Protein 6IDO (pdb70)

Foldseek 3Di:
DQALLVVLVPDDVLLSQLLCCQLVHDPHGHDQLCVSCVVVVHHSVVSVVSPVCSLQVSLVVVPPPPVVVRPAVPQRSRNVSVVSSD/DFLLVLCVVDDPCLVVLLCQCLVPPPHHHDQLVVSCVVPPHHSVVSVVSPVCSLQVSVVVVPCVDAHSSRVSVVVSD

Structure (mmCIF, N/CA/C/O backbone):
data_6IDO
#
_entry.id   6IDO
#
_cell.length_a   154.540
_cell.length_b   154.540
_cell.length_c   144.960
_cell.angle_alpha   90.00
_cell.angle_beta   90.00
_cell.angle_gamma   90.00
#
_symmetry.space_group_name_H-M   'I 4 2 2'
#
loop_
_entity.id
_entity.type
_entity.pdbx_description
1 polymer 'RNA polymerase sigma factor RpoS,RNA polymerase beta-flap-tip-helix'
2 polymer "DNA (5'-D(P*GP*AP*TP*TP*TP*GP*TP*CP*AP*AP*GP*TP*GP*GP*C)-3')"
3 polymer "DNA (5'-D(P*CP*CP*AP*CP*TP*TP*GP*AP*CP*AP*AP*AP*TP*CP*G)-3')"
#
loop_
_atom_site.group_PDB
_atom_site.id
_atom_site.type_symbol
_atom_site.label_atom_id
_atom_site.label_alt_id
_atom_site.label_comp_id
_atom_site.label_asym_id
_atom_site.label_entity_id
_atom_site.label_seq_id
_atom_site.pdbx_PDB_ins_code
_atom_site.Cartn_x
_atom_site.Cartn_y
_atom_site.Cartn_z
_atom_site.occupancy
_atom_site.B_iso_or_equiv
_atom_site.auth_seq_id
_atom_site.auth_comp_id
_atom_site.auth_asym_id
_atom_site.auth_atom_id
_atom_site.pdbx_PDB_model_num
ATOM 1 N N . LYS A 1 16 ? 33.849 -5.529 -11.383 1.00 95.17 16 LYS A N 1
ATOM 2 C CA . LYS A 1 16 ? 32.956 -4.417 -11.670 1.00 96.36 16 LYS A CA 1
ATOM 3 C C . LYS A 1 16 ? 33.575 -3.511 -12.728 1.00 99.11 16 LYS A C 1
ATOM 4 O O . LYS A 1 16 ? 33.117 -2.390 -12.948 1.00 98.14 16 LYS A O 1
ATOM 10 N N . GLN A 1 17 ? 34.619 -4.013 -13.389 1.00 101.92 17 GLN A N 1
ATOM 11 C CA . GLN A 1 17 ? 35.392 -3.221 -14.333 1.00 101.62 17 GLN A CA 1
ATOM 12 C C . GLN A 1 17 ? 35.245 -3.673 -15.781 1.00 99.00 17 GLN A C 1
ATOM 13 O O . GLN A 1 17 ? 35.704 -2.958 -16.681 1.00 102.23 17 GLN A O 1
ATOM 19 N N . SER A 1 18 ? 34.623 -4.825 -16.036 1.00 93.14 18 SER A N 1
ATOM 20 C CA . SER A 1 18 ? 34.460 -5.323 -17.395 1.00 81.58 18 SER A CA 1
ATOM 21 C C . SER A 1 18 ? 33.103 -6.003 -17.530 1.00 69.01 18 SER A C 1
ATOM 22 O O . SER A 1 18 ? 32.403 -6.250 -16.545 1.00 73.12 18 SER A O 1
ATOM 25 N N . ILE A 1 19 ? 32.745 -6.310 -18.778 1.00 57.01 19 ILE A N 1
ATOM 26 C CA . ILE A 1 19 ? 31.439 -6.899 -19.059 1.00 51.80 19 ILE A CA 1
ATOM 27 C C . ILE A 1 19 ? 31.431 -8.367 -18.665 1.00 57.60 19 ILE A C 1
ATOM 28 O O . ILE A 1 19 ? 30.444 -8.874 -18.117 1.00 59.94 19 ILE A O 1
ATOM 33 N N . VAL A 1 20 ? 32.531 -9.064 -18.947 1.00 58.72 20 VAL A N 1
ATOM 34 C CA . VAL A 1 20 ? 32.702 -10.497 -18.739 1.00 56.82 20 VAL A CA 1
ATOM 35 C C . VAL A 1 20 ? 32.238 -10.897 -17.345 1.00 55.53 20 VAL A C 1
ATOM 36 O O . VAL A 1 20 ? 31.686 -11.986 -17.149 1.00 51.78 20 VAL A O 1
ATOM 40 N N . LYS A 1 21 ? 32.455 -10.014 -16.369 1.00 56.70 21 LYS A N 1
ATOM 41 C CA . LYS A 1 21 ? 32.009 -10.287 -15.007 1.00 61.57 21 LYS A CA 1
ATOM 42 C C . LYS A 1 21 ? 30.498 -10.479 -14.949 1.00 60.29 21 LYS A C 1
ATOM 43 O O . LYS A 1 21 ? 30.006 -11.446 -14.355 1.00 56.09 21 LYS A O 1
ATOM 49 N N . TRP A 1 22 ? 29.740 -9.571 -15.570 1.00 64.66 22 TRP A N 1
ATOM 50 C CA . TRP A 1 22 ? 28.287 -9.683 -15.550 1.00 69.41 22 TRP A CA 1
ATOM 51 C C . TRP A 1 22 ? 27.772 -10.796 -16.447 1.00 65.68 22 TRP A C 1
ATOM 52 O O . TRP A 1 22 ? 26.577 -11.108 -16.396 1.00 66.97 22 TRP A O 1
ATOM 63 N N . LEU A 1 23 ? 28.640 -11.394 -17.262 1.00 54.98 23 LEU A N 1
ATOM 64 C CA . LEU A 1 23 ? 28.260 -12.568 -18.033 1.00 43.91 23 LEU A CA 1
ATOM 65 C C . LEU A 1 23 ? 27.894 -13.744 -17.140 1.00 47.97 23 LEU A C 1
ATOM 66 O O . LEU A 1 23 ? 27.174 -14.644 -17.582 1.00 44.33 23 LEU A O 1
ATOM 71 N N . PHE A 1 24 ? 28.362 -13.750 -15.889 1.00 54.39 24 PHE A N 1
ATOM 72 C CA . PHE A 1 24 ? 28.135 -14.832 -14.942 1.00 62.88 24 PHE A CA 1
ATOM 73 C C . PHE A 1 24 ? 26.794 -14.732 -14.219 1.00 61.10 24 PHE A C 1
ATOM 74 O O . PHE A 1 24 ? 26.643 -15.287 -13.122 1.00 58.37 24 PHE A O 1
ATOM 82 N N . GLU A 1 25 ? 25.813 -14.045 -14.804 1.00 56.35 25 GLU A N 1
ATOM 83 C CA . GLU A 1 25 ? 24.484 -13.925 -14.219 1.00 62.98 25 GLU A CA 1
ATOM 84 C C . GLU A 1 25 ? 23.430 -14.667 -15.032 1.00 63.10 25 GLU A C 1
ATOM 85 O O . GLU A 1 25 ? 22.230 -14.469 -14.812 1.00 61.30 25 GLU A O 1
ATOM 91 N N . LEU A 1 26 ? 23.844 -15.514 -15.968 1.00 61.32 26 LEU A N 1
ATOM 92 C CA . LEU A 1 26 ? 22.915 -16.245 -16.811 1.00 57.48 26 LEU A CA 1
ATOM 93 C C . LEU A 1 26 ? 23.204 -17.734 -16.718 1.00 59.50 26 LEU A C 1
ATOM 94 O O . LEU A 1 26 ? 24.259 -18.156 -16.236 1.00 63.54 26 LEU A O 1
ATOM 99 N N . ASN A 1 27 ? 22.247 -18.529 -17.196 1.00 51.48 27 ASN A N 1
ATOM 100 C CA . ASN A 1 27 ? 22.426 -19.970 -17.305 1.00 48.48 27 ASN A CA 1
ATOM 101 C C . ASN A 1 27 ? 23.635 -20.293 -18.173 1.00 44.22 27 ASN A C 1
ATOM 102 O O . ASN A 1 27 ? 24.098 -19.445 -18.944 1.00 42.03 27 ASN A O 1
ATOM 107 N N . ALA A 1 28 ? 24.150 -21.518 -18.059 1.00 39.39 28 ALA A N 1
ATOM 108 C CA . ALA A 1 28 ? 25.350 -21.878 -18.805 1.00 38.60 28 ALA A CA 1
ATOM 109 C C . ALA A 1 28 ? 25.131 -21.774 -20.307 1.00 36.83 28 ALA A C 1
ATOM 110 O O . ALA A 1 28 ? 26.086 -21.554 -21.060 1.00 44.96 28 ALA A O 1
ATOM 112 N N . LYS A 1 29 ? 23.886 -21.902 -20.764 1.00 26.64 29 LYS A N 1
ATOM 113 C CA . LYS A 1 29 ? 23.637 -21.872 -22.200 1.00 26.95 29 LYS A CA 1
ATOM 114 C C . LYS A 1 29 ? 23.778 -20.459 -22.755 1.00 27.16 29 LYS A C 1
ATOM 115 O O . LYS A 1 29 ? 24.510 -20.237 -23.725 1.00 38.44 29 LYS A O 1
ATOM 121 N N . GLN A 1 30 ? 23.106 -19.482 -22.144 1.00 25.03 30 GLN A N 1
ATOM 122 C CA . GLN A 1 30 ? 23.317 -18.109 -22.587 1.00 25.06 30 GLN A CA 1
ATOM 123 C C . GLN A 1 30 ? 24.725 -17.614 -22.276 1.00 25.09 30 GLN A C 1
ATOM 124 O O . GLN A 1 30 ? 25.175 -16.640 -22.887 1.00 25.07 30 GLN A O 1
ATOM 130 N N . ARG A 1 31 ? 25.433 -18.260 -21.349 1.00 25.14 31 ARG A N 1
ATOM 131 C CA . ARG A 1 31 ? 26.840 -17.936 -21.143 1.00 25.14 31 ARG A CA 1
ATOM 132 C C . ARG A 1 31 ? 27.710 -18.582 -22.214 1.00 24.95 31 ARG A C 1
ATOM 133 O O . ARG A 1 31 ? 28.526 -17.907 -22.853 1.00 28.79 31 ARG A O 1
ATOM 141 N N . GLU A 1 32 ? 27.547 -19.892 -22.418 1.00 24.84 32 GLU A N 1
ATOM 142 C CA . GLU A 1 32 ? 28.360 -20.608 -23.394 1.00 24.65 32 GLU A CA 1
ATOM 143 C C . GLU A 1 32 ? 28.149 -20.052 -24.795 1.00 30.55 32 GLU A C 1
ATOM 144 O O . GLU A 1 32 ? 29.113 -19.828 -25.534 1.00 37.59 32 GLU A O 1
ATOM 150 N N . VAL A 1 33 ? 26.890 -19.818 -25.176 1.00 24.53 33 VAL A N 1
ATOM 151 C CA . VAL A 1 33 ? 26.603 -19.301 -26.512 1.00 24.42 33 VAL A CA 1
ATOM 152 C C . VAL A 1 33 ? 27.250 -17.940 -26.707 1.00 29.43 33 VAL A C 1
ATOM 153 O O . VAL A 1 33 ? 27.863 -17.671 -27.747 1.00 36.11 33 VAL A O 1
ATOM 157 N N . LEU A 1 34 ? 27.145 -17.066 -25.708 1.00 24.65 34 LEU A N 1
ATOM 158 C CA . LEU A 1 34 ? 27.745 -15.742 -25.820 1.00 24.71 34 LEU A CA 1
ATOM 159 C C . LEU A 1 34 ? 29.264 -15.823 -25.912 1.00 28.34 34 LEU A C 1
ATOM 160 O O . LEU A 1 34 ? 29.871 -15.267 -26.834 1.00 26.13 34 LEU A O 1
ATOM 165 N N . ALA A 1 35 ? 29.897 -16.515 -24.961 1.00 24.71 35 ALA A N 1
ATOM 166 C CA . ALA A 1 35 ? 31.355 -16.588 -24.953 1.00 24.67 35 ALA A CA 1
ATOM 167 C C . ALA A 1 35 ? 31.878 -17.273 -26.209 1.00 31.12 35 ALA A C 1
ATOM 168 O O . ALA A 1 35 ? 32.858 -16.823 -26.812 1.00 29.85 35 ALA A O 1
ATOM 170 N N . ARG A 1 36 ? 31.230 -18.364 -26.622 1.00 24.35 36 ARG A N 1
ATOM 171 C CA . ARG A 1 36 ? 31.672 -19.072 -27.818 1.00 24.15 36 ARG A CA 1
ATOM 172 C C . ARG A 1 36 ? 31.543 -18.211 -29.063 1.00 24.06 36 ARG A C 1
ATOM 173 O O . ARG A 1 36 ? 32.334 -18.356 -30.002 1.00 26.73 36 ARG A O 1
ATOM 181 N N . ARG A 1 37 ? 30.556 -17.319 -29.094 1.00 24.14 37 ARG A N 1
ATOM 182 C CA . ARG A 1 37 ? 30.291 -16.537 -30.293 1.00 24.06 37 ARG A CA 1
ATOM 183 C C . ARG A 1 37 ? 31.122 -15.271 -30.388 1.00 24.61 37 ARG A C 1
ATOM 184 O O . ARG A 1 37 ? 31.432 -14.829 -31.499 1.00 34.01 37 ARG A O 1
ATOM 192 N N . PHE A 1 38 ? 31.484 -14.673 -29.257 1.00 24.29 38 PHE A N 1
ATOM 193 C CA . PHE A 1 38 ? 32.163 -13.387 -29.254 1.00 26.76 38 PHE A CA 1
ATOM 194 C C . PHE A 1 38 ? 33.657 -13.506 -28.988 1.00 29.89 38 PHE A C 1
ATOM 195 O O . PHE A 1 38 ? 34.313 -12.489 -28.752 1.00 32.99 38 PHE A O 1
ATOM 203 N N . GLY A 1 39 ? 34.212 -14.714 -29.032 1.00 24.55 39 GLY A N 1
ATOM 204 C CA . GLY A 1 39 ? 35.617 -14.893 -28.725 1.00 25.09 39 GLY A CA 1
ATOM 205 C C . GLY A 1 39 ? 35.986 -14.653 -27.282 1.00 29.30 39 GLY A C 1
ATOM 206 O O . GLY A 1 39 ? 37.173 -14.518 -26.973 1.00 36.51 39 GLY A O 1
ATOM 207 N N . LEU A 1 40 ? 35.007 -14.604 -26.387 1.00 28.17 40 LEU A N 1
ATOM 208 C CA . LEU A 1 40 ? 35.265 -14.259 -25.002 1.00 30.13 40 LEU A CA 1
ATOM 209 C C . LEU A 1 40 ? 35.651 -15.488 -24.189 1.00 37.17 40 LEU A C 1
ATOM 210 O O . LEU A 1 40 ? 35.278 -16.619 -24.513 1.00 39.87 40 LEU A O 1
ATOM 215 N N . LEU A 1 41 ? 36.418 -15.245 -23.123 1.00 44.98 41 LEU A N 1
ATOM 216 C CA . LEU A 1 41 ? 36.645 -16.225 -22.058 1.00 50.85 41 LEU A CA 1
ATOM 217 C C . LEU A 1 41 ? 37.276 -17.512 -22.584 1.00 55.30 41 LEU A C 1
ATOM 218 O O . LEU A 1 41 ? 36.785 -18.615 -22.343 1.00 64.74 41 LEU A O 1
ATOM 223 N N . GLY A 1 42 ? 38.385 -17.369 -23.302 1.00 44.10 42 GLY A N 1
ATOM 224 C CA . GLY A 1 42 ? 39.157 -18.507 -23.736 1.00 39.76 42 GLY A CA 1
ATOM 225 C C . GLY A 1 42 ? 38.695 -19.145 -25.030 1.00 35.46 42 GLY A C 1
ATOM 226 O O . GLY A 1 42 ? 39.528 -19.661 -25.781 1.00 37.05 42 GLY A O 1
ATOM 227 N N . TYR A 1 43 ? 37.393 -19.141 -25.308 1.00 35.09 43 TYR A N 1
ATOM 228 C CA . TYR A 1 43 ? 36.928 -19.664 -26.583 1.00 24.16 43 TYR A CA 1
ATOM 229 C C . TYR A 1 43 ? 37.337 -18.729 -27.711 1.00 24.08 43 TYR A C 1
ATOM 230 O O . TYR A 1 43 ? 37.484 -17.518 -27.525 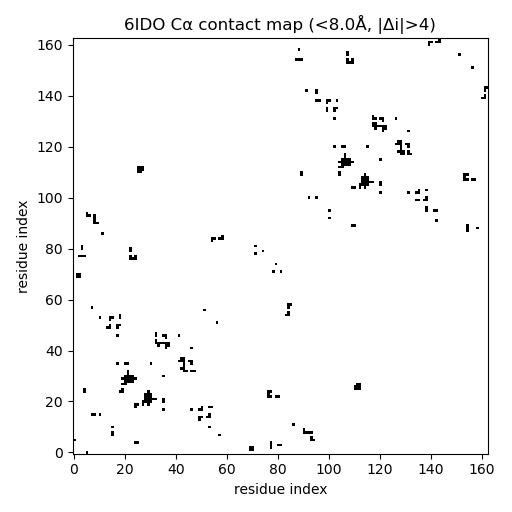1.00 24.19 43 TYR A O 1
ATOM 239 N N . GLU A 1 44 ? 37.522 -19.304 -28.892 1.00 23.90 44 GLU A N 1
ATOM 240 C CA . GLU A 1 44 ? 37.771 -18.518 -30.087 1.00 31.93 44 GLU A CA 1
ATOM 241 C C . GLU A 1 44 ? 36.440 -18.197 -30.751 1.00 28.54 44 GLU A C 1
ATOM 242 O O . GLU A 1 44 ? 35.557 -19.056 -30.839 1.00 36.89 44 GLU A O 1
ATOM 248 N N . ALA A 1 45 ? 36.296 -16.945 -31.190 1.00 23.81 45 ALA A N 1
ATOM 249 C CA . ALA A 1 45 ? 35.053 -16.481 -31.796 1.00 23.79 45 ALA A CA 1
ATOM 250 C C . ALA A 1 45 ? 34.616 -17.414 -32.916 1.00 23.60 45 ALA A C 1
ATOM 251 O O . ALA A 1 45 ? 35.395 -17.728 -33.818 1.00 31.19 45 ALA A O 1
ATOM 253 N N . ALA A 1 46 ? 33.363 -17.859 -32.851 1.00 23.60 46 ALA A N 1
ATOM 254 C CA . ALA A 1 46 ? 32.890 -18.941 -33.700 1.00 29.65 46 ALA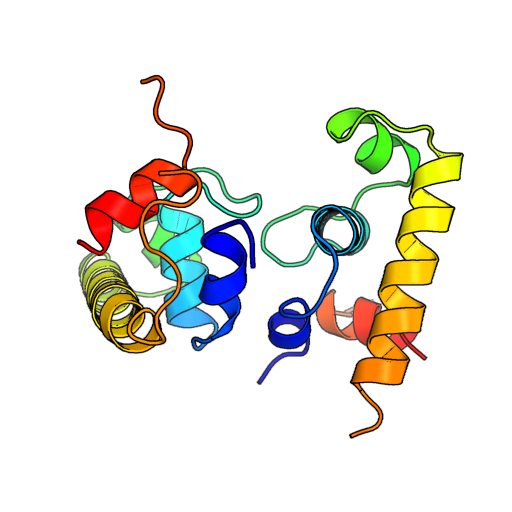 A CA 1
ATOM 255 C C . ALA A 1 46 ? 31.632 -18.537 -34.456 1.00 27.46 46 ALA A C 1
ATOM 256 O O . ALA A 1 46 ? 30.883 -17.651 -34.033 1.00 23.53 46 ALA A O 1
ATOM 258 N N . THR A 1 47 ? 31.417 -19.203 -35.588 1.00 23.23 47 THR A N 1
ATOM 259 C CA . THR A 1 47 ? 30.194 -19.048 -36.356 1.00 23.18 47 THR A CA 1
ATOM 260 C C . THR A 1 47 ? 29.003 -19.605 -35.582 1.00 23.27 47 THR A C 1
ATOM 261 O O . THR A 1 47 ? 29.149 -20.414 -34.661 1.00 23.32 47 THR A O 1
ATOM 265 N N . LEU A 1 48 ? 27.807 -19.158 -35.973 1.00 35.94 48 LEU A N 1
ATOM 266 C CA . LEU A 1 48 ? 26.585 -19.701 -35.388 1.00 36.15 48 LEU A CA 1
ATOM 267 C C . LEU A 1 48 ? 26.532 -21.212 -35.533 1.00 36.11 48 LEU A C 1
ATOM 268 O O . LEU A 1 48 ? 26.148 -21.922 -34.598 1.00 36.17 48 LEU A O 1
ATOM 273 N N . GLU A 1 49 ? 26.923 -21.722 -36.701 1.00 36.02 49 GLU A N 1
ATOM 274 C CA . GLU A 1 49 ? 26.839 -23.154 -36.954 1.00 46.72 49 GLU A CA 1
ATOM 275 C C . GLU A 1 49 ? 27.799 -23.927 -36.059 1.00 44.70 49 GLU A C 1
ATOM 276 O O . GLU A 1 49 ? 27.412 -24.912 -35.420 1.00 44.80 49 GLU A O 1
ATOM 282 N N . ASP A 1 50 ? 29.059 -23.489 -35.993 1.00 49.74 50 ASP A N 1
ATOM 283 C CA . ASP A 1 50 ? 30.047 -24.216 -35.201 1.00 54.01 50 ASP A CA 1
ATOM 284 C C . ASP A 1 50 ? 29.698 -24.213 -33.719 1.00 52.03 50 ASP A C 1
ATOM 285 O O . ASP A 1 50 ? 30.053 -25.155 -33.001 1.00 58.05 50 ASP A O 1
ATOM 290 N N . VAL A 1 51 ? 29.009 -23.176 -33.241 1.00 43.87 51 VAL A N 1
ATOM 291 C CA . VAL A 1 51 ? 28.608 -23.166 -31.839 1.00 35.71 51 VAL A CA 1
ATOM 292 C C . VAL A 1 51 ? 27.495 -24.175 -31.605 1.00 35.88 51 VAL A C 1
ATOM 293 O O . VAL A 1 51 ? 27.512 -24.921 -30.618 1.00 45.64 51 VAL A O 1
ATOM 297 N N . GLY A 1 52 ? 26.522 -24.233 -32.514 1.00 36.05 52 GLY A N 1
ATOM 298 C CA . GLY A 1 52 ? 25.424 -25.172 -32.348 1.00 40.19 52 GLY A CA 1
ATOM 299 C C . GLY A 1 52 ? 25.858 -26.612 -32.521 1.00 39.96 52 GLY A C 1
ATOM 300 O O . GLY A 1 52 ? 25.321 -27.515 -31.873 1.00 47.10 52 GLY A O 1
ATOM 301 N N . ARG A 1 53 ? 26.831 -26.847 -33.401 1.00 35.91 53 ARG A N 1
ATOM 302 C CA . ARG A 1 53 ? 27.377 -28.186 -33.565 1.00 35.77 53 ARG A CA 1
ATOM 303 C C . ARG A 1 53 ? 28.140 -28.628 -32.324 1.00 37.04 53 ARG A C 1
ATOM 304 O O . ARG A 1 53 ? 28.172 -29.823 -32.007 1.00 37.95 53 ARG A O 1
ATOM 312 N N . GLU A 1 54 ? 28.736 -27.683 -31.595 1.00 38.85 54 GLU A N 1
ATOM 313 C CA . GLU A 1 54 ? 29.450 -28.038 -30.376 1.00 39.98 54 GLU A CA 1
ATOM 314 C C . GLU A 1 54 ? 28.514 -28.121 -29.176 1.00 42.81 54 GLU A C 1
ATOM 315 O O . GLU A 1 54 ? 28.788 -28.875 -28.236 1.00 56.46 54 GLU A O 1
ATOM 321 N N . ILE A 1 55 ? 27.410 -27.372 -29.189 1.00 36.97 55 ILE A N 1
ATOM 322 C CA . ILE A 1 55 ? 26.413 -27.509 -28.132 1.00 36.02 55 ILE A CA 1
ATOM 323 C C . ILE A 1 55 ? 25.506 -28.699 -28.407 1.00 49.41 55 ILE A C 1
ATOM 324 O O . ILE A 1 55 ? 25.319 -29.570 -27.548 1.00 55.60 55 ILE A O 1
ATOM 329 N N . GLY A 1 56 ? 24.938 -28.761 -29.608 1.00 52.89 56 GLY A N 1
ATOM 330 C CA . GLY A 1 56 ? 24.036 -29.835 -29.969 1.00 55.11 56 GLY A CA 1
ATOM 331 C C . GLY A 1 56 ? 22.704 -29.321 -30.469 1.00 51.04 56 GLY A C 1
ATOM 332 O O . GLY A 1 56 ? 21.716 -30.061 -30.514 1.00 55.65 56 GLY A O 1
ATOM 333 N N . LEU A 1 57 ? 22.665 -28.049 -30.848 1.00 45.50 57 LEU A N 1
ATOM 334 C CA . LEU A 1 57 ? 21.449 -27.400 -31.308 1.00 42.98 57 LEU A CA 1
ATOM 335 C C . LEU A 1 57 ? 21.602 -26.942 -32.751 1.00 44.77 57 LEU A C 1
ATOM 336 O O . LEU A 1 57 ? 22.692 -26.961 -33.330 1.00 37.09 57 LEU A O 1
ATOM 341 N N . THR A 1 58 ? 20.483 -26.513 -33.323 1.00 51.78 58 THR A N 1
ATOM 342 C CA . THR A 1 58 ? 20.488 -25.998 -34.681 1.00 50.57 58 THR A CA 1
ATOM 343 C C . THR A 1 58 ? 21.117 -24.613 -34.723 1.00 43.36 58 THR A C 1
ATOM 344 O O . THR A 1 58 ? 21.071 -23.855 -33.751 1.00 38.50 58 THR A O 1
ATOM 348 N N . ARG A 1 59 ? 21.711 -24.297 -35.875 1.00 46.18 59 ARG A N 1
ATOM 349 C CA . ARG A 1 59 ? 22.298 -22.996 -36.170 1.00 41.82 59 ARG A CA 1
ATOM 350 C C . ARG A 1 59 ? 21.388 -21.858 -35.729 1.00 37.17 59 ARG A C 1
ATOM 351 O O . ARG A 1 59 ? 21.858 -20.824 -35.244 1.00 36.98 59 ARG A O 1
ATOM 359 N N . GLU A 1 60 ? 20.078 -22.047 -35.890 1.00 37.70 60 GLU A N 1
ATOM 360 C CA . GLU A 1 60 ? 19.133 -20.989 -35.566 1.00 42.20 60 GLU A CA 1
ATOM 361 C C . GLU A 1 60 ? 18.958 -20.818 -34.063 1.00 44.87 60 GLU A C 1
ATOM 362 O O . GLU A 1 60 ? 19.077 -19.702 -33.545 1.00 45.65 60 GLU A O 1
ATOM 368 N N . ARG A 1 61 ? 18.663 -21.910 -33.349 1.00 43.15 61 ARG A N 1
ATOM 369 C CA . ARG A 1 61 ? 18.439 -21.824 -31.909 1.00 41.96 61 ARG A CA 1
ATOM 370 C C . ARG A 1 61 ? 19.599 -21.152 -31.190 1.00 43.20 61 ARG A C 1
ATOM 371 O O . ARG A 1 61 ? 19.395 -20.494 -30.165 1.00 53.96 61 ARG A O 1
ATOM 379 N N . VAL A 1 62 ? 20.817 -21.284 -31.720 1.00 41.80 62 VAL A N 1
ATOM 380 C CA . VAL A 1 62 ? 21.960 -20.612 -31.112 1.00 37.00 62 VAL A CA 1
ATOM 381 C C . VAL A 1 62 ? 21.797 -19.104 -31.193 1.00 37.08 62 VAL A C 1
ATOM 382 O O . VAL A 1 62 ? 22.161 -18.375 -30.263 1.00 37.04 62 VAL A O 1
ATOM 386 N N . ARG A 1 63 ? 21.264 -18.609 -32.308 1.00 37.18 63 ARG A N 1
ATOM 387 C CA . ARG A 1 63 ? 20.961 -17.186 -32.368 1.00 37.28 63 ARG A CA 1
ATOM 388 C C . ARG A 1 63 ? 19.852 -16.841 -31.388 1.00 37.50 63 ARG A C 1
ATOM 389 O O . ARG A 1 63 ? 19.895 -15.791 -30.738 1.00 37.53 63 ARG A O 1
ATOM 397 N N . GLN A 1 64 ? 18.858 -17.722 -31.264 1.00 42.83 64 GLN A N 1
ATOM 398 C CA . GLN A 1 64 ? 17.792 -17.507 -30.293 1.00 37.87 64 GLN A CA 1
ATOM 399 C C . GLN A 1 64 ? 18.348 -17.456 -28.880 1.00 37.79 64 GLN A C 1
ATOM 400 O O . GLN A 1 64 ? 18.027 -16.547 -28.107 1.00 37.88 64 GLN A O 1
ATOM 406 N N . ILE A 1 65 ? 19.191 -18.426 -28.523 1.00 37.61 65 ILE A N 1
ATOM 407 C CA . ILE A 1 65 ? 19.847 -18.379 -27.222 1.00 37.50 65 ILE A CA 1
ATOM 408 C C . ILE A 1 65 ? 20.709 -17.131 -27.113 1.00 37.38 65 ILE A C 1
ATOM 409 O O . ILE A 1 65 ? 20.815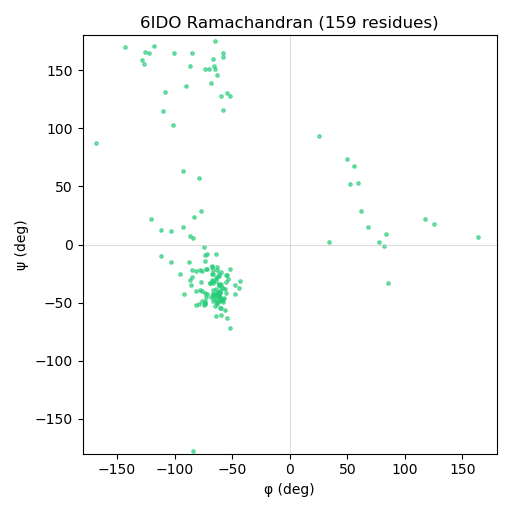 -16.523 -26.041 1.00 37.39 65 ILE A O 1
ATOM 414 N N . GLN A 1 66 ? 21.322 -16.715 -28.222 1.00 37.27 66 GLN A N 1
ATOM 415 C CA . GLN A 1 66 ? 22.133 -15.504 -28.194 1.00 37.16 66 GLN A CA 1
ATOM 416 C C . GLN A 1 66 ? 21.282 -14.285 -27.863 1.00 38.38 66 GLN A C 1
ATOM 417 O O . GLN A 1 66 ? 21.605 -13.524 -26.945 1.00 40.91 66 GLN A O 1
ATOM 423 N N . VAL A 1 67 ? 20.177 -14.095 -28.590 1.00 38.41 67 VAL A N 1
ATOM 424 C CA . VAL A 1 67 ? 19.420 -12.855 -28.451 1.00 41.01 67 VAL A CA 1
ATOM 425 C C . VAL A 1 67 ? 18.794 -12.752 -27.065 1.00 44.83 67 VAL A C 1
ATOM 426 O O . VAL A 1 67 ? 18.833 -11.685 -26.442 1.00 44.15 67 VAL A O 1
ATOM 430 N N . GLU A 1 68 ? 18.227 -13.847 -26.548 1.00 44.33 68 GLU A N 1
ATOM 431 C CA . GLU A 1 68 ? 17.692 -13.820 -25.189 1.00 53.18 68 GLU A CA 1
ATOM 432 C C . GLU A 1 68 ? 18.755 -13.368 -24.199 1.00 50.61 68 GLU A C 1
ATOM 433 O O . GLU A 1 68 ? 18.625 -12.321 -23.558 1.00 56.88 68 GLU A O 1
ATOM 439 N N . GLY A 1 69 ? 19.830 -14.149 -24.079 1.00 43.02 69 GLY A N 1
ATOM 440 C CA . GLY A 1 69 ? 20.915 -13.766 -23.196 1.00 38.59 69 GLY A CA 1
ATOM 441 C C . GLY A 1 69 ? 21.469 -12.388 -23.491 1.00 42.68 69 GLY A C 1
ATOM 442 O O . GLY A 1 69 ? 21.904 -11.683 -22.578 1.00 45.55 69 GLY A O 1
ATOM 443 N N . LEU A 1 70 ? 21.458 -11.977 -24.760 1.00 37.43 70 LEU A N 1
ATOM 444 C CA . LEU A 1 70 ? 21.903 -10.628 -25.093 1.00 37.38 70 LEU A CA 1
ATOM 445 C C . LEU A 1 70 ? 20.866 -9.598 -24.669 1.00 53.10 70 LEU A C 1
ATOM 446 O O . LEU A 1 70 ? 21.201 -8.592 -24.033 1.00 49.03 70 LEU A O 1
ATOM 451 N N . ARG A 1 71 ? 19.599 -9.830 -25.022 1.00 56.39 71 ARG A N 1
ATOM 452 C CA . ARG A 1 71 ? 18.527 -8.949 -24.570 1.00 67.70 71 ARG A CA 1
ATOM 453 C C . ARG A 1 71 ? 18.400 -8.980 -23.054 1.00 59.35 71 ARG A C 1
ATOM 454 O O . ARG A 1 71 ? 18.222 -7.937 -22.414 1.00 56.99 71 ARG A O 1
ATOM 462 N N . ARG A 1 72 ? 18.488 -10.171 -22.460 1.00 54.40 72 ARG A N 1
ATOM 463 C CA . ARG A 1 72 ? 18.424 -10.283 -21.010 1.00 53.41 72 ARG A CA 1
ATOM 464 C C . ARG A 1 72 ? 19.639 -9.655 -20.339 1.00 49.69 72 ARG A C 1
ATOM 465 O O . ARG A 1 72 ? 19.541 -9.228 -19.185 1.00 50.34 72 ARG A O 1
ATOM 473 N N . LEU A 1 73 ? 20.775 -9.570 -21.038 1.00 49.55 73 LEU A N 1
ATOM 474 C CA . LEU A 1 73 ? 21.927 -8.871 -20.479 1.00 50.20 73 LEU A CA 1
ATOM 475 C C . LEU A 1 73 ? 21.721 -7.363 -20.460 1.00 52.66 73 LEU A C 1
ATOM 476 O O . LEU A 1 73 ? 22.399 -6.666 -19.698 1.00 52.02 73 LEU A O 1
ATOM 481 N N . ARG A 1 74 ? 20.811 -6.844 -21.286 1.00 58.49 74 ARG A N 1
ATOM 482 C CA . ARG A 1 74 ? 20.492 -5.423 -21.219 1.00 66.68 74 ARG A CA 1
ATOM 483 C C . ARG A 1 74 ? 19.660 -5.114 -19.980 1.00 74.46 74 ARG A C 1
ATOM 484 O O . ARG A 1 74 ? 19.898 -4.108 -19.303 1.00 75.10 74 ARG A O 1
ATOM 492 N N . GLU A 1 75 ? 18.682 -5.972 -19.670 1.00 75.23 75 GLU A N 1
ATOM 493 C CA . GLU A 1 75 ? 17.901 -5.812 -18.446 1.00 76.60 75 GLU A CA 1
ATOM 494 C C . GLU A 1 75 ? 18.801 -5.820 -17.218 1.00 68.02 75 GLU A C 1
ATOM 495 O O . GLU A 1 75 ? 18.709 -4.940 -16.355 1.00 66.96 75 GLU A O 1
ATOM 501 N N . ILE A 1 76 ? 19.681 -6.821 -17.129 1.00 63.85 76 ILE A N 1
ATOM 502 C CA . ILE A 1 76 ? 20.567 -6.955 -15.977 1.00 59.76 76 ILE A CA 1
ATOM 503 C C . ILE A 1 76 ? 21.453 -5.725 -15.828 1.00 58.79 76 ILE A C 1
ATOM 504 O O . ILE A 1 76 ? 21.738 -5.278 -14.711 1.00 62.68 76 ILE A O 1
ATOM 509 N N . LEU A 1 77 ? 21.888 -5.146 -16.949 1.00 58.07 77 LEU A N 1
ATOM 510 C CA . LEU A 1 77 ? 22.803 -4.012 -16.882 1.00 57.64 77 LEU A CA 1
ATOM 511 C C . LEU A 1 77 ? 22.135 -2.735 -16.384 1.00 71.97 77 LEU A C 1
ATOM 512 O O . LEU A 1 77 ? 22.841 -1.753 -16.125 1.00 72.80 77 LEU A O 1
ATOM 517 N N . GLN A 1 78 ? 20.809 -2.719 -16.234 1.00 76.77 78 GLN A N 1
ATOM 518 C CA . GLN A 1 78 ? 20.112 -1.591 -15.614 1.00 82.28 78 GLN A CA 1
ATOM 519 C C . GLN A 1 78 ? 20.234 -1.658 -14.089 1.00 80.74 78 GLN A C 1
ATOM 520 O O . GLN A 1 78 ? 19.254 -1.705 -13.344 1.00 72.39 78 GLN A O 1
ATOM 526 N N . GLY A 1 79 ? 21.485 -1.671 -13.637 1.00 84.44 79 GLY A N 1
ATOM 527 C CA . GLY A 1 79 ? 21.809 -1.589 -12.229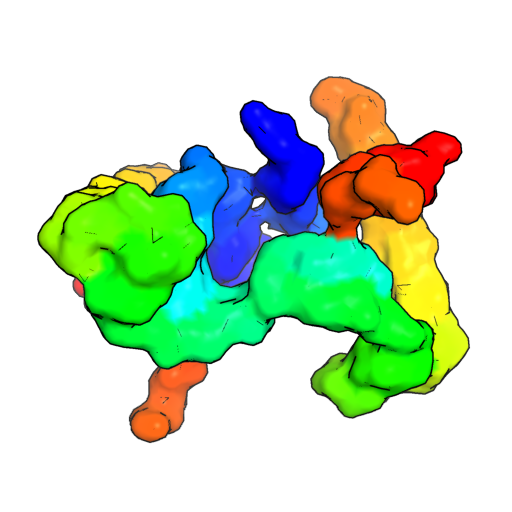 1.00 84.98 79 GLY A CA 1
ATOM 528 C C . GLY A 1 79 ? 22.669 -0.374 -11.952 1.00 92.95 79 GLY A C 1
ATOM 529 O O . GLY A 1 79 ? 23.389 -0.326 -10.949 1.00 92.46 79 GLY A O 1
ATOM 530 N N . GLN A 1 80 ? 22.601 0.609 -12.854 1.00 96.91 80 GLN A N 1
ATOM 531 C CA . GLN A 1 80 ? 23.357 1.860 -12.768 1.00 103.61 80 GLN A CA 1
ATOM 532 C C . GLN A 1 80 ? 24.859 1.571 -12.655 1.00 97.24 80 GLN A C 1
ATOM 533 O O . GLN A 1 80 ? 25.506 1.808 -11.633 1.00 103.27 80 GLN A O 1
ATOM 539 N N . GLY A 1 81 ? 25.398 1.035 -13.745 1.00 85.86 81 GLY A N 1
ATOM 540 C CA . GLY A 1 81 ? 26.780 0.610 -13.768 1.00 81.20 81 GLY A CA 1
ATOM 541 C C . GLY A 1 81 ? 27.773 1.634 -14.269 1.00 87.06 81 GLY A C 1
ATOM 542 O O . GLY A 1 81 ? 28.917 1.266 -14.559 1.00 82.94 81 GLY A O 1
ATOM 543 N N . LEU A 1 82 ? 27.381 2.906 -14.358 1.00 88.40 82 LEU A N 1
ATOM 544 C CA . LEU A 1 82 ? 28.192 3.956 -14.977 1.00 87.39 82 LEU A CA 1
ATOM 545 C C . LEU A 1 82 ? 28.679 3.498 -16.355 1.00 75.01 82 LEU A C 1
ATOM 546 O O . LEU A 1 82 ? 29.851 3.192 -16.576 1.00 68.92 82 LEU A O 1
ATOM 551 N N . ASN A 1 83 ? 27.715 3.488 -17.282 1.00 63.86 83 ASN A N 1
ATOM 552 C CA . ASN A 1 83 ? 27.819 2.763 -18.547 1.00 57.90 83 ASN A CA 1
ATOM 553 C C . ASN A 1 83 ? 29.093 3.058 -19.331 1.00 58.02 83 ASN A C 1
ATOM 554 O O . ASN A 1 83 ? 29.490 2.251 -20.179 1.00 54.39 83 ASN A O 1
ATOM 559 N N . ILE A 1 84 ? 29.751 4.187 -19.066 1.00 59.84 84 ILE A N 1
ATOM 560 C CA . ILE A 1 84 ? 30.862 4.611 -19.904 1.00 57.64 84 ILE A CA 1
ATOM 561 C C . ILE A 1 84 ? 32.118 3.772 -19.673 1.00 65.99 84 ILE A C 1
ATOM 562 O O . ILE A 1 84 ? 33.039 3.804 -20.499 1.00 61.90 84 ILE A O 1
ATOM 567 N N . GLU A 1 85 ? 32.165 2.992 -18.592 1.00 78.76 85 GLU A N 1
ATOM 568 C CA . GLU A 1 85 ? 33.382 2.289 -18.193 1.00 90.23 85 GLU A CA 1
ATOM 569 C C . GLU A 1 85 ? 33.893 1.355 -19.282 1.00 87.35 85 GLU A C 1
ATOM 570 O O . GLU A 1 85 ? 33.228 0.379 -19.641 1.00 79.03 85 GLU A O 1
ATOM 576 N N . ALA A 1 86 ? 35.080 1.668 -19.795 1.00 88.90 86 ALA A N 1
ATOM 577 C CA . ALA A 1 86 ? 35.869 0.762 -20.630 1.00 87.96 86 ALA A CA 1
ATOM 578 C C . ALA A 1 86 ? 35.047 0.226 -21.803 1.00 84.20 86 ALA A C 1
ATOM 579 O O . ALA A 1 86 ? 34.945 -0.978 -22.043 1.00 84.11 86 ALA A O 1
ATOM 581 N N . LEU A 1 87 ? 34.445 1.163 -22.526 1.00 82.57 87 LEU A N 1
ATOM 582 C CA . LEU A 1 87 ? 33.677 0.849 -23.719 1.00 75.90 87 LEU A CA 1
ATOM 583 C C . LEU A 1 87 ? 34.447 1.355 -24.931 1.00 76.78 87 LEU A C 1
ATOM 584 O O . LEU A 1 87 ? 35.645 1.623 -24.841 1.00 75.37 87 LEU A O 1
ATOM 589 N N . THR A 1 98 ? 40.541 -6.308 -36.055 1.00 99.62 98 THR A N 1
ATOM 590 C CA . THR A 1 98 ? 39.700 -5.183 -36.445 1.00 98.99 98 THR A CA 1
ATOM 591 C C . THR A 1 98 ? 39.811 -4.044 -35.440 1.00 94.69 98 THR A C 1
ATOM 592 O O . THR A 1 98 ? 39.144 -3.018 -35.582 1.00 94.57 98 THR A O 1
ATOM 596 N N . GLN A 1 99 ? 40.658 -4.246 -34.430 1.00 90.07 99 GLN A N 1
ATOM 597 C CA . GLN A 1 99 ? 40.936 -3.357 -33.300 1.00 84.90 99 GLN A CA 1
ATOM 598 C C . GLN A 1 99 ? 39.839 -3.417 -32.241 1.00 83.75 99 GLN A C 1
ATOM 599 O O . GLN A 1 99 ? 39.936 -2.692 -31.243 1.00 91.96 99 GLN A O 1
ATOM 605 N N . LEU A 1 100 ? 38.810 -4.249 -32.408 1.00 76.07 100 LEU A N 1
ATOM 606 C CA . LEU A 1 100 ? 37.728 -4.369 -31.431 1.00 69.50 100 LEU A CA 1
ATOM 607 C C . LEU A 1 100 ? 37.960 -5.631 -30.611 1.00 72.07 100 LEU A C 1
ATOM 608 O O . LEU A 1 100 ? 37.687 -6.743 -31.073 1.00 70.52 100 LEU A O 1
ATOM 613 N N . THR A 1 101 ? 38.456 -5.460 -29.390 1.00 72.57 101 THR A N 1
ATOM 614 C CA . THR A 1 101 ? 38.684 -6.611 -28.532 1.00 77.15 101 THR A CA 1
ATOM 615 C C . THR A 1 101 ? 37.343 -7.218 -28.112 1.00 73.06 101 THR A C 1
ATOM 616 O O . THR A 1 101 ? 36.400 -6.484 -27.805 1.00 78.02 101 THR A O 1
ATOM 620 N N . PRO A 1 102 ? 37.246 -8.559 -28.094 1.00 62.96 102 PRO A N 1
ATOM 621 C CA . PRO A 1 102 ? 35.948 -9.239 -27.948 1.00 51.93 102 PRO A CA 1
ATOM 622 C C . PRO A 1 102 ? 35.003 -8.670 -26.901 1.00 46.22 102 PRO A C 1
ATOM 623 O O . PRO A 1 102 ? 33.783 -8.738 -27.078 1.00 45.98 102 PRO A O 1
ATOM 627 N N . GLU A 1 103 ? 35.539 -8.112 -25.815 1.00 46.49 103 GLU A N 1
ATOM 628 C CA . GLU A 1 103 ? 34.681 -7.469 -24.825 1.00 48.01 103 GLU A CA 1
ATOM 629 C C . GLU A 1 103 ? 33.903 -6.320 -25.449 1.00 50.05 103 GLU A C 1
ATOM 630 O O . GLU A 1 103 ? 32.709 -6.141 -25.185 1.00 36.77 103 GLU A O 1
ATOM 636 N N . GLU A 1 104 ? 34.569 -5.535 -26.293 1.00 61.63 104 GLU A N 1
ATOM 637 C CA . GLU A 1 104 ? 33.920 -4.382 -26.902 1.00 69.15 104 GLU A CA 1
ATOM 638 C C . GLU A 1 104 ? 32.973 -4.797 -28.018 1.00 61.39 104 GLU A C 1
ATOM 639 O O . GLU A 1 104 ? 32.046 -4.051 -28.352 1.00 62.59 104 GLU A O 1
ATOM 645 N N . LYS A 1 105 ? 33.177 -5.982 -28.598 1.00 51.45 105 LYS A N 1
ATOM 646 C CA . LYS A 1 105 ? 32.201 -6.515 -29.539 1.00 44.02 105 LYS A CA 1
ATOM 647 C C . LYS A 1 105 ? 30.936 -6.983 -28.837 1.00 47.33 105 LYS A C 1
ATOM 648 O O . LYS A 1 105 ? 29.884 -7.080 -29.479 1.00 50.48 105 LYS A O 1
ATOM 654 N N . LEU A 1 106 ? 31.012 -7.271 -27.536 1.00 49.29 106 LEU A N 1
ATOM 655 C CA . LEU A 1 106 ? 29.822 -7.691 -26.807 1.00 46.93 106 LEU A CA 1
ATOM 656 C C . LEU A 1 106 ? 28.895 -6.507 -26.561 1.00 54.97 106 LEU A C 1
ATOM 657 O O . LEU A 1 106 ? 27.699 -6.577 -26.859 1.00 59.75 106 LEU A O 1
ATOM 662 N N . LEU A 1 107 ? 29.434 -5.405 -26.029 1.00 48.57 107 LEU A N 1
ATOM 663 C CA . LEU A 1 107 ? 28.597 -4.275 -25.629 1.00 50.58 107 LEU A CA 1
ATOM 664 C C . LEU A 1 107 ? 27.746 -3.772 -26.788 1.00 65.27 107 LEU A C 1
ATOM 665 O O . LEU A 1 107 ? 26.515 -3.709 -26.690 1.00 71.65 107 LEU A O 1
ATOM 670 N N . ARG A 1 108 ? 28.388 -3.404 -27.899 1.00 65.61 108 ARG A N 1
ATOM 671 C CA . ARG A 1 108 ? 27.634 -2.902 -29.040 1.00 66.97 108 ARG A CA 1
ATOM 672 C C . ARG A 1 108 ? 26.709 -3.960 -29.628 1.00 65.06 108 ARG A C 1
ATOM 673 O O . ARG A 1 108 ? 25.878 -3.631 -30.483 1.00 70.80 108 ARG A O 1
ATOM 681 N N . ALA A 1 109 ? 26.818 -5.210 -29.175 1.00 54.18 109 ALA A N 1
ATOM 682 C CA . ALA A 1 109 ? 25.831 -6.232 -29.497 1.00 47.89 109 ALA A CA 1
ATOM 683 C C . ALA A 1 109 ? 24.658 -6.215 -28.524 1.00 49.80 109 ALA A C 1
ATOM 684 O O . ALA A 1 109 ? 23.521 -6.484 -28.926 1.00 50.70 109 ALA A O 1
ATOM 686 N N . ILE A 1 110 ? 24.904 -5.913 -27.248 1.00 49.86 110 ILE A N 1
ATOM 687 C CA . ILE A 1 110 ? 23.802 -5.688 -26.313 1.00 49.15 110 ILE A CA 1
ATOM 688 C C . ILE A 1 110 ? 23.003 -4.459 -26.747 1.00 51.89 110 ILE A C 1
ATOM 689 O O . ILE A 1 110 ? 21.816 -4.549 -27.081 1.00 55.36 110 ILE A O 1
ATOM 694 N N . PHE A 1 111 ? 23.661 -3.306 -26.772 1.00 50.70 111 PHE A N 1
ATOM 695 C CA . PHE A 1 111 ? 23.016 -2.045 -27.120 1.00 60.54 111 PHE A CA 1
ATOM 696 C C . PHE A 1 111 ? 23.889 -1.202 -28.048 1.00 65.33 111 PHE A C 1
ATOM 697 O O . PHE A 1 111 ? 23.404 -0.625 -29.022 1.00 67.03 111 PHE A O 1
ATOM 1320 N N . GLN D 1 17 ? 22.936 -24.912 -11.305 1.00 85.80 17 GLN B N 1
ATOM 1321 C CA . GLN D 1 17 ? 23.801 -23.802 -10.918 1.00 93.03 17 GLN B CA 1
ATOM 1322 C C . GLN D 1 17 ? 25.229 -24.276 -10.673 1.00 90.88 17 GLN B C 1
ATOM 1323 O O . GLN D 1 17 ? 25.647 -24.428 -9.526 1.00 92.50 17 GLN B O 1
ATOM 1329 N N . SER D 1 18 ? 25.973 -24.499 -11.754 1.00 87.77 18 SER B N 1
ATOM 1330 C CA . SER D 1 18 ? 27.329 -25.021 -11.645 1.00 83.26 18 SER B CA 1
ATOM 1331 C C . SER D 1 18 ? 28.246 -24.026 -10.940 1.00 82.03 18 SER B C 1
ATOM 1332 O O . SER D 1 18 ? 28.052 -22.810 -11.013 1.00 83.69 18 SER B O 1
ATOM 1335 N N . ILE D 1 19 ? 29.271 -24.567 -10.268 1.00 79.59 19 ILE B N 1
ATOM 1336 C CA . ILE D 1 19 ? 30.186 -23.774 -9.442 1.00 71.03 19 ILE B CA 1
ATOM 1337 C C . ILE D 1 19 ? 30.807 -22.631 -10.231 1.00 70.43 19 ILE B C 1
ATOM 1338 O O . ILE D 1 19 ? 31.184 -21.600 -9.658 1.00 64.68 19 ILE B O 1
ATOM 1343 N N . VAL D 1 20 ? 30.914 -22.788 -11.553 1.00 72.13 20 VAL B N 1
ATOM 1344 C CA . VAL D 1 20 ? 31.607 -21.813 -12.391 1.00 70.96 20 VAL B CA 1
ATOM 1345 C C . VAL D 1 20 ? 30.936 -20.444 -12.328 1.00 68.55 20 VAL B C 1
ATOM 1346 O O . VAL D 1 20 ? 31.597 -19.413 -12.504 1.00 69.05 20 VAL B O 1
ATOM 1350 N N . LYS D 1 21 ? 29.628 -20.400 -12.058 1.00 72.26 21 LYS B N 1
ATOM 1351 C CA . LYS D 1 21 ? 28.954 -19.111 -11.934 1.00 77.78 21 LYS B CA 1
ATOM 1352 C C . LYS D 1 21 ? 29.495 -18.292 -10.770 1.00 70.12 21 LYS B C 1
ATOM 1353 O O . LYS D 1 21 ? 29.312 -17.070 -10.746 1.00 66.64 21 LYS B O 1
ATOM 1359 N N . TRP D 1 22 ? 30.160 -18.932 -9.814 1.00 61.24 22 TRP B N 1
ATOM 1360 C CA . TRP D 1 22 ? 30.666 -18.263 -8.626 1.00 62.35 22 TRP B CA 1
ATOM 1361 C C . TRP D 1 22 ? 32.049 -17.656 -8.833 1.00 61.86 22 TRP B C 1
ATOM 1362 O O . TRP D 1 22 ? 32.647 -17.159 -7.874 1.00 61.34 22 TRP B O 1
ATOM 1373 N N . LEU D 1 23 ? 32.561 -17.670 -10.063 1.00 62.50 23 LEU B N 1
ATOM 1374 C CA . LEU D 1 23 ? 33.718 -16.862 -10.425 1.00 66.44 23 LEU B CA 1
ATOM 1375 C C . LEU D 1 23 ? 33.368 -15.385 -10.561 1.00 76.97 23 LEU B C 1
ATOM 1376 O O . LEU D 1 23 ? 34.260 -14.574 -10.834 1.00 81.74 23 LEU B O 1
ATOM 1381 N N . PHE D 1 24 ? 32.092 -15.030 -10.381 1.00 85.77 24 PHE B N 1
ATOM 1382 C CA . PHE D 1 24 ? 31.597 -13.660 -10.445 1.00 94.09 24 PHE B CA 1
ATOM 1383 C C . PHE D 1 24 ? 32.413 -12.744 -9.539 1.00 97.76 24 PHE B C 1
ATOM 1384 O O . PHE D 1 24 ? 33.206 -11.927 -10.017 1.00 97.40 24 PHE B O 1
ATOM 1392 N N . GLU D 1 25 ? 32.237 -12.894 -8.229 1.00 94.83 25 GLU B N 1
ATOM 1393 C CA . GLU D 1 25 ? 32.727 -11.919 -7.264 1.00 93.91 25 GLU B CA 1
ATOM 1394 C C . GLU D 1 25 ? 34.230 -12.014 -7.026 1.00 86.78 25 GLU B C 1
ATOM 1395 O O . GLU D 1 25 ? 34.707 -11.668 -5.940 1.00 93.11 25 GLU B O 1
ATOM 1401 N N . LEU D 1 26 ? 34.988 -12.462 -8.021 1.00 74.68 26 LEU B N 1
ATOM 1402 C CA . LEU D 1 26 ? 36.426 -12.628 -7.876 1.00 66.18 26 LEU B CA 1
ATOM 1403 C C . LEU D 1 26 ? 37.201 -11.476 -8.502 1.00 64.60 26 LEU B C 1
ATOM 1404 O O . LEU D 1 26 ? 36.676 -10.691 -9.297 1.00 64.97 26 LEU B O 1
ATOM 1409 N N . ASN D 1 27 ? 38.480 -11.400 -8.129 1.00 60.73 27 ASN B N 1
ATOM 1410 C CA . ASN D 1 27 ? 39.422 -10.424 -8.661 1.00 62.54 27 ASN B CA 1
ATOM 1411 C C . ASN D 1 27 ? 39.518 -10.576 -10.176 1.00 72.50 27 ASN B C 1
ATOM 1412 O O . ASN D 1 27 ? 39.070 -11.582 -10.736 1.00 71.53 27 ASN B O 1
ATOM 1417 N N . ALA D 1 28 ? 40.093 -9.576 -10.845 1.00 46.15 28 ALA B N 1
ATOM 1418 C CA . ALA D 1 28 ? 40.202 -9.606 -12.300 1.00 51.61 28 ALA B CA 1
ATOM 1419 C C . ALA D 1 28 ? 40.993 -10.823 -12.768 1.00 41.57 28 ALA B C 1
ATOM 1420 O O . ALA D 1 28 ? 40.478 -11.672 -13.505 1.00 30.35 28 ALA B O 1
ATOM 1422 N N . LYS D 1 29 ? 42.250 -10.927 -12.339 1.00 39.03 29 LYS B N 1
ATOM 1423 C CA . LYS D 1 29 ? 43.119 -12.017 -12.761 1.00 38.53 29 LYS B CA 1
ATOM 1424 C C . LYS D 1 29 ? 43.012 -13.259 -11.885 1.00 35.46 29 LYS B C 1
ATOM 1425 O O . LYS D 1 29 ? 43.470 -14.327 -12.304 1.00 44.65 29 LYS B O 1
ATOM 1431 N N . GLN D 1 30 ? 42.423 -13.158 -10.692 1.00 31.41 30 GLN B N 1
ATOM 1432 C CA . GLN D 1 30 ? 42.248 -14.351 -9.872 1.00 27.54 30 GLN B CA 1
ATOM 1433 C C . GLN D 1 30 ? 41.256 -15.336 -10.471 1.00 26.28 30 GLN B C 1
ATOM 1434 O O . GLN D 1 30 ? 41.258 -16.505 -10.074 1.00 41.35 30 GLN B O 1
ATOM 1440 N N . ARG D 1 31 ? 40.407 -14.909 -11.405 1.00 19.17 31 ARG B N 1
ATOM 1441 C CA . ARG D 1 31 ? 39.579 -15.890 -12.092 1.00 23.71 31 ARG B CA 1
ATOM 1442 C C . ARG D 1 31 ? 40.192 -16.343 -13.407 1.00 27.33 31 ARG B C 1
ATOM 1443 O O . ARG D 1 31 ? 39.907 -17.458 -13.856 1.00 34.20 31 ARG B O 1
ATOM 1451 N N . GLU D 1 32 ? 41.038 -15.522 -14.032 1.00 28.77 32 GLU B N 1
ATOM 1452 C CA . GLU D 1 32 ? 41.815 -16.019 -15.163 1.00 23.88 32 GLU B CA 1
ATOM 1453 C C . GLU D 1 32 ? 42.753 -17.129 -14.717 1.00 24.79 32 GLU B C 1
ATOM 1454 O O . GLU D 1 32 ? 42.843 -18.180 -15.362 1.00 30.70 32 GLU B O 1
ATOM 1460 N N . VAL D 1 33 ? 43.460 -16.911 -13.606 1.00 17.31 33 VAL B N 1
ATOM 1461 C CA . VAL D 1 33 ? 44.371 -17.928 -13.090 1.00 16.83 33 VAL B CA 1
ATOM 1462 C C . VAL D 1 33 ? 43.608 -19.211 -12.788 1.00 27.41 33 VAL B C 1
ATOM 1463 O O . VAL D 1 33 ? 44.011 -20.307 -13.196 1.00 28.46 33 VAL B O 1
ATOM 1467 N N . LEU D 1 34 ? 42.474 -19.089 -12.094 1.00 16.87 34 LEU B N 1
ATOM 1468 C CA . LEU D 1 34 ? 41.689 -20.271 -11.757 1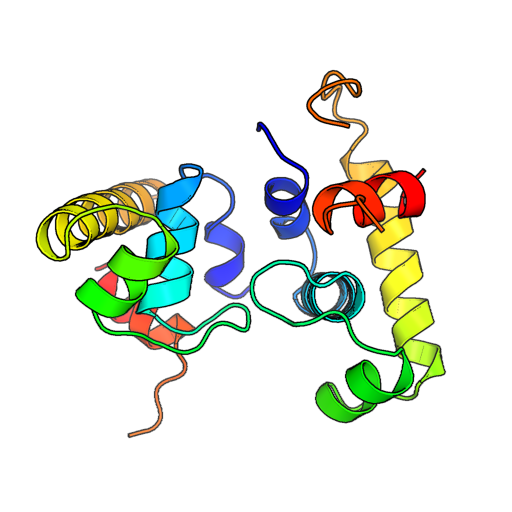.00 16.90 34 LEU B CA 1
ATOM 1469 C C . LEU D 1 34 ? 41.108 -20.925 -13.005 1.00 34.26 34 LEU B C 1
ATOM 1470 O O . LEU D 1 34 ? 41.165 -22.152 -13.153 1.00 29.40 34 LEU B O 1
ATOM 1475 N N . ALA D 1 35 ? 40.552 -20.127 -13.920 1.00 16.83 35 ALA B N 1
ATOM 1476 C CA . ALA D 1 35 ? 39.968 -20.710 -15.125 1.00 25.50 35 ALA B CA 1
ATOM 1477 C C . ALA D 1 35 ? 41.028 -21.342 -16.013 1.00 24.26 35 ALA B C 1
ATOM 1478 O O . ALA D 1 35 ? 40.750 -22.332 -16.701 1.00 22.34 35 ALA B O 1
ATOM 1480 N N . ARG D 1 36 ? 42.241 -20.794 -16.011 1.00 23.31 36 ARG B N 1
ATOM 1481 C CA . ARG D 1 36 ? 43.289 -21.356 -16.850 1.00 30.79 36 ARG B CA 1
ATOM 1482 C C . ARG D 1 36 ? 43.881 -22.613 -16.229 1.00 37.60 36 ARG B C 1
ATOM 1483 O O . ARG D 1 36 ? 44.174 -23.581 -16.939 1.00 44.27 36 ARG B O 1
ATOM 1491 N N . ARG D 1 37 ? 44.055 -22.623 -14.907 1.00 27.80 37 ARG B N 1
ATOM 1492 C CA . ARG D 1 37 ? 44.695 -23.757 -14.260 1.00 17.85 37 ARG B CA 1
ATOM 1493 C C . ARG D 1 37 ? 43.769 -24.950 -14.093 1.00 23.76 37 ARG B C 1
ATOM 1494 O O . ARG D 1 37 ? 44.258 -26.076 -13.952 1.00 33.48 37 ARG B O 1
ATOM 1502 N N . PHE D 1 38 ? 42.455 -24.741 -14.107 1.00 17.19 38 PHE B N 1
ATOM 1503 C CA . PHE D 1 38 ? 41.523 -25.839 -13.906 1.00 17.14 38 PHE B CA 1
ATOM 1504 C C . PHE D 1 38 ? 40.865 -26.312 -15.194 1.00 20.37 38 PHE B C 1
ATOM 1505 O O . PHE D 1 38 ? 40.278 -27.397 -15.205 1.00 23.70 38 PHE B O 1
ATOM 1513 N N . GLY D 1 39 ? 40.951 -25.537 -16.271 1.00 30.36 39 GLY B N 1
ATOM 1514 C CA . GLY D 1 39 ? 40.497 -26.004 -17.563 1.00 38.60 39 GLY B CA 1
ATOM 1515 C C . GLY D 1 39 ? 39.019 -25.857 -17.827 1.00 42.70 39 GLY B C 1
ATOM 1516 O O . GLY D 1 39 ? 38.531 -26.387 -18.832 1.00 47.41 39 GLY B O 1
ATOM 1517 N N . LEU D 1 40 ? 38.284 -25.169 -16.961 1.00 39.66 40 LEU B N 1
ATOM 1518 C CA . LEU D 1 40 ? 36.882 -24.921 -17.242 1.00 47.50 40 LEU B CA 1
ATOM 1519 C C . LEU D 1 40 ? 36.753 -23.692 -18.132 1.00 49.82 40 LEU B C 1
ATOM 1520 O O . LEU D 1 40 ? 37.745 -23.082 -18.542 1.00 56.67 40 LEU B O 1
ATOM 1525 N N . LEU D 1 41 ? 35.509 -23.325 -18.437 1.00 47.91 41 LEU B N 1
ATOM 1526 C CA . LEU D 1 41 ? 35.207 -22.057 -19.093 1.00 48.02 41 LEU B CA 1
ATOM 1527 C C . LEU D 1 41 ? 35.859 -21.958 -20.473 1.00 53.78 41 LEU B C 1
ATOM 1528 O O . LEU D 1 41 ? 36.190 -20.867 -20.938 1.00 55.73 41 LEU B O 1
ATOM 1533 N N . GLY D 1 42 ? 36.060 -23.096 -21.136 1.00 53.77 42 GLY B N 1
ATOM 1534 C CA . GLY D 1 42 ? 36.620 -23.113 -22.472 1.00 48.03 42 GLY B CA 1
ATOM 1535 C C . GLY D 1 42 ? 38.126 -23.015 -22.548 1.00 42.38 42 GLY B C 1
ATOM 1536 O O . GLY D 1 42 ? 38.677 -23.026 -23.659 1.00 42.49 42 GLY B O 1
ATOM 1537 N N . TYR D 1 43 ? 38.809 -22.898 -21.416 1.00 38.24 43 TYR B N 1
ATOM 1538 C CA . TYR D 1 43 ? 40.256 -22.994 -21.382 1.00 33.39 43 TYR B CA 1
ATOM 1539 C C . TYR D 1 43 ? 40.666 -24.459 -21.280 1.00 33.54 43 TYR B C 1
ATOM 1540 O O . TYR D 1 43 ? 39.85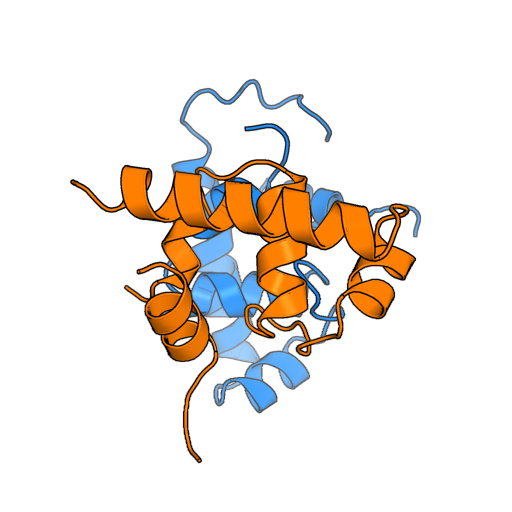8 -25.337 -20.973 1.00 38.35 43 TYR B O 1
ATOM 1549 N N . GLU D 1 44 ? 41.940 -24.723 -21.545 1.00 28.40 44 GLU B N 1
ATOM 1550 C CA . GLU D 1 44 ? 42.517 -26.040 -21.330 1.00 34.07 44 GLU B CA 1
ATOM 1551 C C . GLU D 1 44 ? 43.445 -25.970 -20.126 1.00 31.75 44 GLU B C 1
ATOM 1552 O O . GLU D 1 44 ? 44.271 -25.056 -20.030 1.00 41.33 44 GLU B O 1
ATOM 1558 N N . ALA D 1 45 ? 43.289 -26.922 -19.206 1.00 27.96 45 ALA B N 1
ATOM 1559 C CA . ALA D 1 45 ? 44.067 -26.916 -17.974 1.00 28.03 45 ALA B CA 1
ATOM 1560 C C . ALA D 1 45 ? 45.553 -26.852 -18.288 1.00 28.14 45 ALA B C 1
ATOM 1561 O O . ALA D 1 45 ? 46.057 -27.609 -19.121 1.00 28.15 45 ALA B O 1
ATOM 1563 N N . ALA D 1 46 ? 46.249 -25.927 -17.636 1.00 28.22 46 ALA B N 1
ATOM 1564 C CA . ALA D 1 46 ? 47.649 -25.676 -17.930 1.00 28.52 46 ALA B CA 1
ATOM 1565 C C . ALA D 1 46 ? 48.464 -25.710 -16.647 1.00 30.48 46 ALA B C 1
ATOM 1566 O O . ALA D 1 46 ? 47.943 -25.535 -15.542 1.00 28.39 46 ALA B O 1
ATOM 1568 N N . THR D 1 47 ? 49.763 -25.938 -16.816 1.00 33.33 47 THR B N 1
ATOM 1569 C CA . THR D 1 47 ? 50.689 -25.897 -15.700 1.00 36.57 47 THR B CA 1
ATOM 1570 C C . THR D 1 47 ? 50.761 -24.486 -15.115 1.00 38.71 47 THR B C 1
ATOM 1571 O O . THR D 1 47 ? 50.166 -23.528 -15.622 1.00 38.06 47 THR B O 1
ATOM 1575 N N . LEU D 1 48 ? 51.513 -24.372 -14.023 1.00 40.53 48 LEU B N 1
ATOM 1576 C CA . LEU D 1 48 ? 51.743 -23.067 -13.419 1.00 39.66 48 LEU B CA 1
ATOM 1577 C C . LEU D 1 48 ? 52.424 -22.124 -14.399 1.00 33.09 48 LEU B C 1
ATOM 1578 O O . LEU D 1 48 ? 51.927 -21.026 -14.673 1.00 40.60 48 LEU B O 1
ATOM 1583 N N . GLU D 1 49 ? 53.565 -22.541 -14.951 1.00 28.94 49 GLU B N 1
ATOM 1584 C CA . GLU D 1 49 ? 54.319 -21.624 -15.794 1.00 29.01 49 GLU B CA 1
ATOM 1585 C C . GLU D 1 49 ? 53.593 -21.335 -17.100 1.00 29.41 49 GLU B C 1
ATOM 1586 O O . GLU D 1 49 ? 53.697 -20.223 -17.629 1.00 30.98 49 GLU B O 1
ATOM 1592 N N . ASP D 1 50 ? 52.851 -22.309 -17.630 1.00 28.83 50 ASP B N 1
ATOM 1593 C CA . ASP D 1 50 ? 52.087 -22.057 -18.848 1.00 34.98 50 ASP B CA 1
ATOM 1594 C C . ASP D 1 50 ? 51.016 -21.000 -18.613 1.00 35.28 50 ASP B C 1
ATOM 1595 O O . ASP D 1 50 ? 50.827 -20.105 -19.445 1.00 39.32 50 ASP B O 1
ATOM 1600 N N . VAL D 1 51 ? 50.311 -21.081 -17.485 1.00 33.83 51 VAL B N 1
ATOM 1601 C CA . VAL D 1 51 ? 49.390 -20.007 -17.128 1.00 28.62 51 VAL B CA 1
ATOM 1602 C C . VAL D 1 51 ? 50.159 -18.713 -16.914 1.00 28.72 51 VAL B C 1
ATOM 1603 O O . VAL D 1 51 ? 49.737 -17.639 -17.357 1.00 29.97 51 VAL B O 1
ATOM 1607 N N . GLY D 1 52 ? 51.322 -18.802 -16.267 1.00 28.83 52 GLY B N 1
ATOM 1608 C CA . GLY D 1 52 ? 52.127 -17.623 -16.014 1.00 36.35 52 GLY B CA 1
ATOM 1609 C C . GLY D 1 52 ? 52.702 -16.980 -17.256 1.00 36.52 52 GLY B C 1
ATOM 1610 O O . GLY D 1 52 ? 53.038 -15.792 -17.224 1.00 38.73 52 GLY B O 1
ATOM 1611 N N . ARG D 1 53 ? 52.823 -17.731 -18.352 1.00 35.10 53 ARG B N 1
ATOM 1612 C CA . ARG D 1 53 ? 53.405 -17.151 -19.554 1.00 43.10 53 ARG B CA 1
ATOM 1613 C C . ARG D 1 53 ? 52.425 -16.245 -20.285 1.00 37.58 53 ARG B C 1
ATOM 1614 O O . ARG D 1 53 ? 52.846 -15.257 -20.897 1.00 46.98 53 ARG B O 1
ATOM 1622 N N . GLU D 1 54 ? 51.126 -16.548 -20.233 1.00 29.38 54 GLU B N 1
ATOM 1623 C CA . GLU D 1 54 ? 50.144 -15.711 -20.913 1.00 32.47 54 GLU B CA 1
ATOM 1624 C C . GLU D 1 54 ? 49.752 -14.475 -20.116 1.00 38.05 54 GLU B C 1
ATOM 1625 O O . GLU D 1 54 ? 49.282 -13.499 -20.712 1.00 39.93 54 GLU B O 1
ATOM 1631 N N . ILE D 1 55 ? 49.925 -14.483 -18.798 1.00 44.67 55 ILE B N 1
ATOM 1632 C CA . ILE D 1 55 ? 49.542 -13.321 -18.002 1.00 50.91 55 ILE B CA 1
ATOM 1633 C C . ILE D 1 55 ? 50.712 -12.361 -17.825 1.00 58.87 55 ILE B C 1
ATOM 1634 O O . ILE D 1 55 ? 50.547 -11.144 -17.935 1.00 68.89 55 ILE B O 1
ATOM 1639 N N . GLY D 1 56 ? 51.905 -12.885 -17.560 1.00 48.77 56 GLY B N 1
ATOM 1640 C CA . GLY D 1 56 ? 53.072 -12.038 -17.433 1.00 47.20 56 GLY B CA 1
ATOM 1641 C C . GLY D 1 56 ? 53.696 -12.083 -16.056 1.00 45.63 56 GLY B C 1
ATOM 1642 O O . GLY D 1 56 ? 54.413 -11.157 -15.663 1.00 45.46 56 GLY B O 1
ATOM 1643 N N . LEU D 1 57 ? 53.434 -13.156 -15.314 1.00 43.03 57 LEU B N 1
ATOM 1644 C CA . LEU D 1 57 ? 53.977 -13.334 -13.977 1.00 42.98 57 LEU B CA 1
ATOM 1645 C C . LEU D 1 57 ? 54.779 -14.629 -13.916 1.00 40.21 57 LEU B C 1
ATOM 1646 O O . LEU D 1 57 ? 54.676 -15.492 -14.793 1.00 32.81 57 LEU B O 1
ATOM 1651 N N . THR D 1 58 ? 55.586 -14.751 -12.864 1.00 48.06 58 THR B N 1
ATOM 1652 C CA . THR D 1 58 ? 56.418 -15.932 -12.676 1.00 52.49 58 THR B CA 1
ATOM 1653 C C . THR D 1 58 ? 55.561 -17.164 -12.429 1.00 36.14 58 THR B C 1
ATOM 1654 O O . THR D 1 58 ? 54.432 -17.077 -11.942 1.00 29.25 58 THR B O 1
ATOM 1658 N N . ARG D 1 59 ? 56.117 -18.325 -12.779 1.00 43.73 59 ARG B N 1
ATOM 1659 C CA . ARG D 1 59 ? 55.489 -19.586 -12.411 1.00 45.20 59 ARG B CA 1
ATOM 1660 C C . ARG D 1 59 ? 55.101 -19.591 -10.940 1.00 38.52 59 ARG B C 1
ATOM 1661 O O . ARG D 1 59 ? 53.995 -20.010 -10.579 1.00 33.72 59 ARG B O 1
ATOM 1669 N N . GLU D 1 60 ? 55.991 -19.093 -10.079 1.00 43.02 60 GLU B N 1
ATOM 1670 C CA . GLU D 1 60 ? 55.707 -19.071 -8.650 1.00 49.63 60 GLU B CA 1
ATOM 1671 C C . GLU D 1 60 ? 54.550 -18.132 -8.332 1.00 52.62 60 GLU B C 1
ATOM 1672 O O . GLU D 1 60 ? 53.631 -18.495 -7.587 1.00 48.30 60 GLU B O 1
ATOM 1678 N N . ARG D 1 61 ? 54.576 -16.920 -8.895 1.00 54.92 61 ARG B N 1
ATOM 1679 C CA . ARG D 1 61 ? 53.568 -15.922 -8.548 1.00 53.33 61 ARG B CA 1
ATOM 1680 C C . ARG D 1 61 ? 52.159 -16.426 -8.828 1.00 52.65 61 ARG B C 1
ATOM 1681 O O . ARG D 1 61 ? 51.228 -16.141 -8.063 1.00 56.71 61 ARG B O 1
ATOM 1689 N N . VAL D 1 62 ? 51.981 -17.176 -9.918 1.00 50.08 62 VAL B N 1
ATOM 1690 C CA . VAL D 1 62 ? 50.652 -17.677 -10.250 1.00 38.19 62 VAL B CA 1
ATOM 1691 C C . VAL D 1 62 ? 50.143 -18.620 -9.173 1.00 33.66 62 VAL B C 1
ATOM 1692 O O . VAL D 1 62 ? 48.929 -18.728 -8.966 1.00 33.49 62 VAL B O 1
ATOM 1696 N N . ARG D 1 63 ? 51.036 -19.310 -8.459 1.00 33.90 63 ARG B N 1
ATOM 1697 C CA . ARG D 1 63 ? 50.557 -20.117 -7.344 1.00 34.00 63 ARG B CA 1
ATOM 1698 C C . ARG D 1 63 ? 49.934 -19.219 -6.287 1.00 36.31 63 ARG B C 1
ATOM 1699 O O . ARG D 1 63 ? 48.807 -19.455 -5.840 1.00 34.26 63 ARG B O 1
ATOM 1707 N N . GLN D 1 64 ? 50.649 -18.158 -5.903 1.00 40.87 64 GLN B N 1
ATOM 1708 C CA . GLN D 1 64 ? 50.140 -17.233 -4.896 1.00 47.45 64 GLN B CA 1
ATOM 1709 C C . GLN D 1 64 ? 48.802 -16.647 -5.321 1.00 38.36 64 GLN B C 1
ATOM 1710 O O . GLN D 1 64 ? 47.853 -16.591 -4.529 1.00 35.04 64 GLN B O 1
ATOM 1716 N N . ILE D 1 65 ? 48.706 -16.209 -6.578 1.00 34.62 65 ILE B N 1
ATOM 1717 C CA . ILE D 1 65 ? 47.442 -15.693 -7.089 1.00 34.36 65 ILE B CA 1
ATOM 1718 C C . ILE D 1 65 ? 46.370 -16.771 -7.038 1.00 34.68 65 ILE B C 1
ATOM 1719 O O . ILE D 1 65 ? 45.195 -16.487 -6.780 1.00 33.94 65 ILE B O 1
ATOM 1724 N N . GLN D 1 66 ? 46.761 -18.028 -7.261 1.00 36.67 66 GLN B N 1
ATOM 1725 C CA . GLN D 1 66 ? 45.796 -19.122 -7.219 1.00 40.28 66 GLN B CA 1
ATOM 1726 C C . GLN D 1 66 ? 45.193 -19.275 -5.827 1.00 48.67 66 GLN B C 1
ATOM 1727 O O . GLN D 1 66 ? 43.967 -19.348 -5.678 1.00 52.22 66 GLN B O 1
ATOM 1733 N N . VAL D 1 67 ? 46.040 -19.313 -4.792 1.00 44.72 67 VAL B N 1
ATOM 1734 C CA . VAL D 1 67 ? 45.554 -19.584 -3.438 1.00 38.63 67 VAL B CA 1
ATOM 1735 C C . VAL D 1 67 ? 44.543 -18.531 -3.008 1.00 45.45 67 VAL B C 1
ATOM 1736 O O . VAL D 1 67 ? 43.473 -18.857 -2.480 1.00 47.11 67 VAL B O 1
ATOM 1740 N N . GLU D 1 68 ? 44.871 -17.251 -3.216 1.00 45.20 68 GLU B N 1
ATOM 1741 C CA . GLU D 1 68 ? 43.922 -16.192 -2.886 1.00 54.47 68 GLU B CA 1
ATOM 1742 C C . GLU D 1 68 ? 42.599 -16.407 -3.603 1.00 52.81 68 GLU B C 1
ATOM 1743 O O . GLU D 1 68 ? 41.529 -16.173 -3.031 1.00 60.85 68 GLU B O 1
ATOM 1749 N N . GLY D 1 69 ? 42.653 -16.865 -4.854 1.00 49.37 69 GLY B N 1
ATOM 1750 C CA . GLY D 1 69 ? 41.428 -17.131 -5.588 1.00 49.09 69 GLY B CA 1
ATOM 1751 C C . GLY D 1 69 ? 40.561 -18.181 -4.921 1.00 52.93 69 GLY B C 1
ATOM 1752 O O . GLY D 1 69 ? 39.338 -18.041 -4.858 1.00 49.91 69 GLY B O 1
ATOM 1753 N N . LEU D 1 70 ? 41.182 -19.243 -4.403 1.00 53.54 70 LEU B N 1
ATOM 1754 C CA . LEU D 1 70 ? 40.407 -20.285 -3.738 1.00 58.19 70 LEU B CA 1
ATOM 1755 C C . LEU D 1 70 ? 40.068 -19.908 -2.301 1.00 73.05 70 LEU B C 1
ATOM 1756 O O . LEU D 1 70 ? 38.956 -20.187 -1.839 1.00 83.98 70 LEU B O 1
ATOM 1761 N N . ARG D 1 71 ? 41.005 -19.291 -1.574 1.00 71.20 71 ARG B N 1
ATOM 1762 C CA . ARG D 1 71 ? 40.711 -18.873 -0.205 1.00 75.35 71 ARG B CA 1
ATOM 1763 C C . ARG D 1 71 ? 39.557 -17.879 -0.180 1.00 79.01 71 ARG B C 1
ATOM 1764 O O . ARG D 1 71 ? 38.646 -17.987 0.649 1.00 79.28 71 ARG B O 1
ATOM 1772 N N . ARG D 1 72 ? 39.584 -16.896 -1.082 1.00 80.27 72 ARG B N 1
ATOM 1773 C CA . ARG D 1 72 ? 38.464 -15.970 -1.195 1.00 78.48 72 ARG B CA 1
ATOM 1774 C C . ARG D 1 72 ? 37.218 -16.681 -1.705 1.00 73.18 72 ARG B C 1
ATOM 1775 O O . ARG D 1 72 ? 36.096 -16.257 -1.409 1.00 83.57 72 ARG B O 1
ATOM 1783 N N . LEU D 1 73 ? 37.393 -17.782 -2.438 1.00 54.33 73 LEU B N 1
ATOM 1784 C CA . LEU D 1 73 ? 36.240 -18.504 -2.966 1.00 50.04 73 LEU B CA 1
ATOM 1785 C C . LEU D 1 73 ? 35.504 -19.262 -1.867 1.00 55.10 73 LEU B C 1
ATOM 1786 O O . LEU D 1 73 ? 34.270 -19.220 -1.800 1.00 53.61 73 LEU B O 1
ATOM 1791 N N . ARG D 1 74 ? 36.238 -19.959 -0.993 1.00 60.90 74 ARG B N 1
ATOM 1792 C CA . ARG D 1 74 ? 35.583 -20.712 0.073 1.00 65.72 74 ARG B CA 1
ATOM 1793 C C . ARG D 1 74 ? 34.900 -19.779 1.066 1.00 64.32 74 ARG B C 1
ATOM 1794 O O . ARG D 1 74 ? 33.774 -20.046 1.501 1.00 67.50 74 ARG B O 1
ATOM 1802 N N . GLU D 1 75 ? 35.564 -18.680 1.433 1.00 62.92 75 GLU B N 1
ATOM 1803 C CA . GLU D 1 75 ? 34.940 -17.702 2.319 1.00 62.14 75 GLU B CA 1
ATOM 1804 C C . GLU D 1 75 ? 33.692 -17.106 1.680 1.00 59.50 75 GLU B C 1
ATOM 1805 O O . GLU D 1 75 ? 32.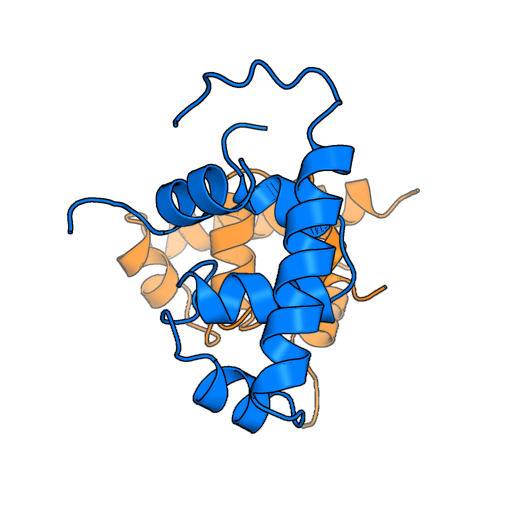719 -16.791 2.375 1.00 58.57 75 GLU B O 1
ATOM 1811 N N . ILE D 1 76 ? 33.702 -16.945 0.354 1.00 63.45 76 ILE B N 1
ATOM 1812 C CA . ILE D 1 76 ? 32.503 -16.519 -0.364 1.00 65.54 76 ILE B CA 1
ATOM 1813 C C . ILE D 1 76 ? 31.430 -17.596 -0.287 1.00 66.56 76 ILE B C 1
ATOM 1814 O O . ILE D 1 76 ? 30.231 -17.292 -0.218 1.00 67.21 76 ILE B O 1
ATOM 1819 N N . LEU D 1 77 ? 31.838 -18.862 -0.265 1.00 66.11 77 LEU B N 1
ATOM 1820 C CA . LEU D 1 77 ? 30.917 -19.989 -0.251 1.00 73.40 77 LEU B CA 1
ATOM 1821 C C . LEU D 1 77 ? 30.412 -20.336 1.149 1.00 87.27 77 LEU B C 1
ATOM 1822 O O . LEU D 1 77 ? 29.699 -21.333 1.304 1.00 93.18 77 LEU B O 1
ATOM 1827 N N . GLN D 1 78 ? 30.755 -19.544 2.164 1.00 88.24 78 GLN B N 1
ATOM 1828 C CA . GLN D 1 78 ? 30.183 -19.717 3.501 1.00 82.20 78 GLN B CA 1
ATOM 1829 C C . GLN D 1 78 ? 28.954 -18.821 3.667 1.00 74.39 78 GLN B C 1
ATOM 1830 O O . GLN D 1 78 ? 28.907 -17.910 4.493 1.00 70.18 78 GLN B O 1
ATOM 1836 N N . GLY D 1 79 ? 27.948 -19.102 2.845 1.00 72.66 79 GLY B N 1
ATOM 1837 C CA . GLY D 1 79 ? 26.711 -18.345 2.849 1.00 72.29 79 GLY B CA 1
ATOM 1838 C C . GLY D 1 79 ? 25.889 -18.568 1.594 1.00 70.39 79 GLY B C 1
ATOM 1839 O O . GLY D 1 79 ? 25.999 -17.815 0.625 1.00 65.79 79 GLY B O 1
ATOM 1840 N N . THR D 1 98 ? 40.116 -41.411 -15.171 1.00 123.71 98 THR B N 1
ATOM 1841 C CA . THR D 1 98 ? 39.440 -40.952 -13.964 1.00 124.43 98 THR B CA 1
ATOM 1842 C C . THR D 1 98 ? 38.528 -39.769 -14.271 1.00 113.97 98 THR B C 1
ATOM 1843 O O . THR D 1 98 ? 38.971 -38.620 -14.269 1.00 119.11 98 THR B O 1
ATOM 1847 N N . GLN D 1 99 ? 37.256 -40.056 -14.542 1.00 98.88 99 GLN B N 1
ATOM 1848 C CA . GLN D 1 99 ? 36.297 -39.002 -14.847 1.00 85.86 99 GLN B CA 1
ATOM 1849 C C . GLN D 1 99 ? 36.193 -38.020 -13.685 1.00 77.47 99 GLN B C 1
ATOM 1850 O O . GLN D 1 99 ? 35.979 -38.418 -12.536 1.00 80.48 99 GLN B O 1
ATOM 1856 N N . LEU D 1 100 ? 36.348 -36.730 -13.993 1.00 67.23 100 LEU B N 1
ATOM 1857 C CA . LEU D 1 100 ? 36.312 -35.677 -12.982 1.00 63.25 100 LEU B CA 1
ATOM 1858 C C . LEU D 1 100 ? 36.224 -34.304 -13.634 1.00 65.91 100 LEU B C 1
ATOM 1859 O O . LEU D 1 100 ? 37.261 -33.670 -13.853 1.00 69.56 100 LEU B O 1
ATOM 1864 N N . THR D 1 101 ? 35.017 -33.822 -13.933 1.00 62.75 101 THR B N 1
ATOM 1865 C CA . THR D 1 101 ? 34.896 -32.596 -14.711 1.00 65.64 101 THR B CA 1
ATOM 1866 C C . THR D 1 101 ? 35.511 -31.425 -13.941 1.00 56.41 101 THR B C 1
ATOM 1867 O O . THR D 1 101 ? 35.460 -31.404 -12.702 1.00 54.90 101 THR B O 1
ATOM 1871 N N . PRO D 1 102 ? 36.130 -30.461 -14.632 1.00 49.85 102 PRO B N 1
ATOM 1872 C CA . PRO D 1 102 ? 36.935 -29.446 -13.928 1.00 46.44 102 PRO B CA 1
ATOM 1873 C C . PRO D 1 102 ? 36.194 -28.689 -12.843 1.00 48.66 102 PRO B C 1
ATOM 1874 O O . PRO D 1 102 ? 36.841 -28.187 -11.915 1.00 47.49 102 PRO B O 1
ATOM 1878 N N . GLU D 1 103 ? 34.867 -28.572 -12.928 1.00 52.18 103 GLU B N 1
ATOM 1879 C CA . GLU D 1 103 ? 34.125 -27.964 -11.828 1.00 58.19 103 GLU B CA 1
ATOM 1880 C C . GLU D 1 103 ? 34.312 -28.766 -10.550 1.00 54.97 103 GLU B C 1
ATOM 1881 O O . GLU D 1 103 ? 34.474 -28.196 -9.464 1.00 54.45 103 GLU B O 1
ATOM 1887 N N . GLU D 1 104 ? 34.305 -30.095 -10.664 1.00 53.10 104 GLU B N 1
ATOM 1888 C CA . GLU D 1 104 ? 34.573 -30.942 -9.510 1.00 54.54 104 GLU B CA 1
ATOM 1889 C C . GLU D 1 104 ? 36.023 -30.814 -9.068 1.00 50.93 104 GLU B C 1
ATOM 1890 O O . GLU D 1 104 ? 36.307 -30.686 -7.872 1.00 53.68 104 GLU B O 1
ATOM 1896 N N . LYS D 1 105 ? 36.957 -30.839 -10.023 1.00 45.86 105 LYS B N 1
ATOM 1897 C CA . LYS D 1 105 ? 38.353 -30.586 -9.680 1.00 42.70 105 LYS B CA 1
ATOM 1898 C C . LYS D 1 105 ? 38.527 -29.210 -9.053 1.00 38.36 105 LYS B C 1
ATOM 1899 O O . LYS D 1 105 ? 39.492 -28.983 -8.312 1.00 30.42 105 LYS B O 1
ATOM 1905 N N . LEU D 1 106 ? 37.609 -28.280 -9.331 1.00 32.21 106 LEU B N 1
ATOM 1906 C CA . LEU D 1 106 ? 37.625 -27.002 -8.629 1.00 35.15 106 LEU B CA 1
ATOM 1907 C C . LEU D 1 106 ? 37.078 -27.167 -7.217 1.00 45.00 106 LEU B C 1
ATOM 1908 O O . LEU D 1 106 ? 37.688 -26.707 -6.246 1.00 50.87 106 LEU B O 1
ATOM 1913 N N . LEU D 1 107 ? 35.927 -27.834 -7.089 1.00 46.29 107 LEU B N 1
ATOM 1914 C CA . LEU D 1 107 ? 35.320 -28.054 -5.779 1.00 43.30 107 LEU B CA 1
ATOM 1915 C C . LEU D 1 107 ? 36.271 -28.790 -4.847 1.00 47.43 107 LEU B C 1
ATOM 1916 O O . LEU D 1 107 ? 36.449 -28.400 -3.687 1.00 49.77 107 LEU B O 1
ATOM 1921 N N . ARG D 1 108 ? 36.888 -29.867 -5.342 1.00 49.43 108 ARG B N 1
ATOM 1922 C CA . ARG D 1 108 ? 37.815 -30.631 -4.515 1.00 59.23 108 ARG B CA 1
ATOM 1923 C C . ARG D 1 108 ? 38.967 -29.754 -4.042 1.00 62.11 108 ARG B C 1
ATOM 1924 O O . ARG D 1 108 ? 39.467 -29.920 -2.924 1.00 73.62 108 ARG B O 1
ATOM 1932 N N . ALA D 1 109 ? 39.385 -28.799 -4.872 1.00 51.49 109 ALA B N 1
ATOM 1933 C CA . ALA D 1 109 ? 40.487 -27.917 -4.520 1.00 49.09 109 ALA B CA 1
ATOM 1934 C C . ALA D 1 109 ? 40.055 -26.713 -3.694 1.00 44.54 109 ALA B C 1
ATOM 1935 O O . ALA D 1 109 ? 40.899 -26.124 -3.010 1.00 43.37 109 ALA B O 1
ATOM 1937 N N . ILE D 1 110 ? 38.777 -26.325 -3.749 1.00 43.53 110 ILE B N 1
ATOM 1938 C CA . ILE D 1 110 ? 38.301 -25.222 -2.914 1.00 46.05 110 ILE B CA 1
ATOM 1939 C C . ILE D 1 110 ? 38.493 -25.563 -1.444 1.00 56.50 110 ILE B C 1
ATOM 1940 O O . ILE D 1 110 ? 39.129 -24.819 -0.688 1.00 54.77 110 ILE B O 1
ATOM 1945 N N . PHE D 1 111 ? 37.953 -26.701 -1.025 1.00 61.64 111 PHE B N 1
ATOM 1946 C CA . PHE D 1 111 ? 38.046 -27.171 0.351 1.00 64.66 111 PHE B CA 1
ATOM 1947 C C . PHE D 1 111 ? 38.219 -28.687 0.421 1.00 59.72 111 PHE B C 1
ATOM 1948 O O . PHE D 1 111 ? 39.211 -29.184 0.954 1.00 59.70 111 PHE B O 1
#

Solvent-accessible surface area: 10189 Å² total; per-residue (Å²): 163,135,32,16,15,34,48,0,4,69,3,70,48,89,24,16,57,0,0,3,44,63,30,17,9,27,40,36,158,69,26,74,34,86,63,0,1,168,118,42,62,63,98,142,74,89,0,100,64,5,23,62,54,0,13,130,95,0,106,114,43,33,150,64,149,35,124,90,158,88,70,80,147,185,74,64,46,59,57,89,0,9,168,40,4,100,163,43,34,10,43,89,0,56,109,5,60,73,84,11,28,64,0,0,2,52,72,20,16,8,23,38,32,157,61,30,84,36,93,54,1,3,169,116,40,67,46,96,144,69,87,0,119,83,5,31,73,66,0,14,130,105,0,86,109,53,60,141,114,174,182,66,65,36,42,73,86,0,60,173,52,1,148

Radius of gyration: 16.24 Å; Cα contacts (8 Å, |Δi|>4): 185; chains: 2; bounding box: 39×46×40 Å

InterPro domains:
  IPR007120 DNA-directed RNA polymerase, subunit 2, hybrid-binding domain [PF00562] (717-1264)
  IPR007121 RNA polymerase, beta subunit, conserved site [PS01166] (1063-1075)
  IPR007641 RNA polymerase Rpb2, domain 7 [PF04560] (1266-1341)
  IPR007642 RNA polymerase Rpb2, domain 2 [PF04561] (151-225)
  IPR007642 RNA polymerase Rpb2, domain 2 [PF04561] (346-454)
  IPR007644 RNA polymerase, beta subunit, protrusion [PF04563] (27-499)
  IPR007645 RNA polymerase Rpb2, domain 3 [PF04565] (513-580)
  IPR010243 DNA-directed RNA polymerase beta subunit, bacterial-type [MF_01321] (13-1342)
  IPR010243 DNA-directed RNA polymerase beta subunit, bacterial-type [TIGR02013] (8-1339)
  IPR014724 RNA polymerase Rpb2, OB-fold [G3DSA:2.40.50.150] (820-943)
  IPR015712 DNA-directed RNA polymerase, subunit 2 [PTHR20856] (597-1338)
  IPR015712 DNA-directed RNA polymerase, subunit 2 [cd00653] (27-1340)
  IPR019462 DNA-directed RNA polymerase, beta subunit, external 1 domain [PF10385] (591-656)
  IPR037033 DNA-directed RNA polymerase, subunit 2, hybrid-binding domain superfamily [G3DSA:2.40.270.10] (1037-1242)
  IPR037034 RNA polymerase Rpb2, domain 2 superfamily [G3DSA:3.90.1110.10] (233-441)
  IPR042107 DNA-directed RNA polymerase, beta subunit, external 1 domain superfamily [G3DSA:2.30.150.10] (590-656)

Secondary structure (DSSP, 8-state):
--SHHHHGGGS-HHHHHHHHHHHT-TTSPP--HHHHHHHHTS-HHHHHHHHHHHHHHHHHHTTTT--TTTT-----HHHHHHHHH-/--GGGGGTTS-HHHHHHHHHHH--TT-----HHHHHHHHTS-HHHHHHHHHHHHHHHHHHT------HHHHHHHHH-

B-factor: mean 64.26, std 28.99, range [16.83, 187.55]

Organism: Klebsiella pneumoniae subsp. pneumoniae (strain ATCC 700721 / MGH 78578) (NCBI:txid272620)

Sequence (163 aa):
KQSIVKWLFELNAKQREVLARRFGLLGYEAATLEDVGREIGLTRERVRQIQVEGLRRLREILQGQGLNIEALTQLTPEEKLLRAIFQSIVKWLFELNAKQREVLARRFGLLGYEAATLEDVGREIGLTRERVRQIQVEGLRRLREILQGTQLTPEEKLLRAIF

Nearest PDB structures (foldseek):
  6ido-assembly1_A  TM=1.012E+00  e=5.321E-13  Escherichia coli
  6ido-assembly2_B  TM=9.892E-01  e=6.926E-09  Escherichia coli
  8d5v-assembly2_D  TM=8.459E-01  e=1.412E-04  Mycobacterium tuberculosis H37Rv
  8cyf-assembly1_B  TM=8.760E-01  e=1.767E-04  Mycobacter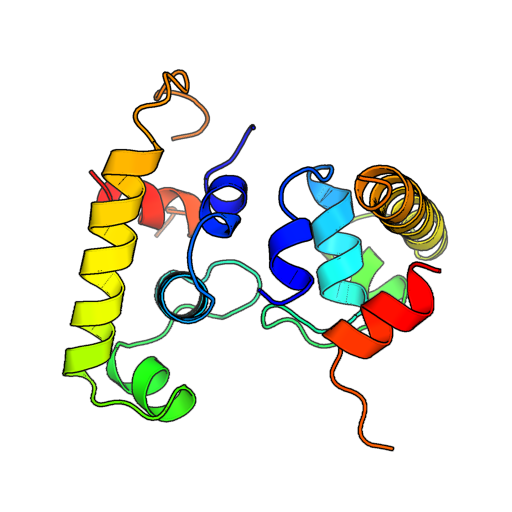ium tuberculosis
  7kug-assembly1_B  TM=8.502E-01  e=1.671E-04  Mycobacterium tuberculosis